Protein AF-A0A965P5Z3-F1 (afdb_monomer)

Structure (mmCIF, N/CA/C/O backbone):
data_AF-A0A965P5Z3-F1
#
_entry.id   AF-A0A965P5Z3-F1
#
loop_
_atom_site.group_PDB
_atom_site.id
_atom_site.type_symbol
_atom_site.label_atom_id
_atom_site.label_alt_id
_atom_site.label_comp_id
_atom_site.label_asym_id
_atom_site.label_entity_id
_atom_site.label_seq_id
_atom_site.pdbx_PDB_ins_code
_atom_site.Cartn_x
_atom_site.Cartn_y
_atom_site.Cartn_z
_atom_site.occupancy
_atom_site.B_iso_or_equiv
_atom_site.auth_seq_id
_atom_site.auth_comp_id
_atom_site.auth_asym_id
_atom_site.auth_atom_id
_atom_site.pdbx_PDB_model_num
ATOM 1 N N . MET A 1 1 ? -20.102 13.157 14.529 1.00 44.53 1 MET A N 1
ATOM 2 C CA . MET A 1 1 ? -20.031 12.741 15.946 1.00 44.53 1 MET A CA 1
ATOM 3 C C . MET A 1 1 ? -18.621 12.240 16.258 1.00 44.53 1 MET A C 1
ATOM 5 O O . MET A 1 1 ? -18.315 11.101 15.920 1.00 44.53 1 MET A O 1
ATOM 9 N N . PRO A 1 2 ? -17.715 13.071 16.802 1.00 49.34 2 PRO A N 1
ATOM 10 C CA . PRO A 1 2 ? -16.400 12.605 17.229 1.00 49.34 2 PRO A CA 1
ATOM 11 C C . PRO A 1 2 ? -16.495 12.016 18.645 1.00 49.34 2 PRO A C 1
ATOM 13 O O . PRO A 1 2 ? -16.771 12.746 19.588 1.00 49.34 2 PRO A O 1
ATOM 16 N N . GLY A 1 3 ? -16.277 10.703 18.792 1.00 65.00 3 GLY A N 1
ATOM 17 C CA . GLY A 1 3 ? -16.092 10.071 20.109 1.00 65.00 3 GLY A CA 1
ATOM 18 C C . GLY A 1 3 ? -16.722 8.691 20.305 1.00 65.00 3 GLY A C 1
ATOM 19 O O . GLY A 1 3 ? -16.276 7.954 21.179 1.00 65.00 3 GLY A O 1
ATOM 20 N N . GLU A 1 4 ? -17.704 8.293 19.495 1.00 75.50 4 GLU A N 1
ATOM 21 C CA . GLU A 1 4 ? -18.317 6.970 19.654 1.00 75.50 4 GLU A CA 1
ATOM 22 C C . GLU A 1 4 ? -17.410 5.854 19.132 1.00 75.50 4 GLU A C 1
ATOM 24 O O . GLU A 1 4 ? -16.911 5.886 18.000 1.00 75.50 4 GLU A O 1
ATOM 29 N N . VAL A 1 5 ? -17.207 4.838 19.975 1.00 83.00 5 VAL A N 1
ATOM 30 C CA . VAL A 1 5 ? -16.530 3.605 19.578 1.00 83.00 5 VAL A CA 1
ATOM 31 C C . VAL A 1 5 ? -17.412 2.912 18.537 1.00 83.00 5 VAL A C 1
ATOM 33 O O . VAL A 1 5 ? -18.545 2.557 18.853 1.00 83.00 5 VAL A O 1
ATOM 36 N N . PRO A 1 6 ? -16.916 2.675 17.309 1.00 88.38 6 PRO A N 1
ATOM 37 C CA . PRO A 1 6 ? -17.729 2.059 16.273 1.00 88.38 6 PRO A CA 1
ATOM 38 C C . PRO A 1 6 ? -18.169 0.657 16.689 1.00 88.38 6 PRO A C 1
ATOM 40 O O . PRO A 1 6 ? -17.356 -0.126 17.204 1.00 88.38 6 PRO A O 1
ATOM 43 N N . THR A 1 7 ? -19.424 0.318 16.406 1.00 94.06 7 THR A N 1
ATOM 44 C CA . THR A 1 7 ? -19.946 -1.036 16.621 1.00 94.06 7 THR A CA 1
ATOM 45 C C . THR A 1 7 ? -19.220 -2.045 15.728 1.00 94.06 7 THR A C 1
ATOM 47 O O . THR A 1 7 ? -18.541 -1.686 14.760 1.00 94.06 7 THR A O 1
ATOM 50 N N . ALA A 1 8 ? -19.346 -3.339 16.033 1.00 92.75 8 ALA A N 1
ATOM 51 C CA . ALA A 1 8 ? -18.759 -4.389 15.198 1.00 92.75 8 ALA A CA 1
ATOM 52 C C . ALA A 1 8 ? -19.265 -4.318 13.743 1.00 92.75 8 ALA A C 1
ATOM 54 O O . ALA A 1 8 ? -18.462 -4.403 12.815 1.00 92.75 8 ALA A O 1
ATOM 55 N N . ALA A 1 9 ? -20.563 -4.059 13.552 1.00 93.88 9 ALA A N 1
ATOM 56 C CA . ALA A 1 9 ? -21.172 -3.880 12.235 1.00 93.88 9 ALA A CA 1
ATOM 57 C C . ALA A 1 9 ? -20.582 -2.679 11.476 1.00 93.88 9 ALA A C 1
ATOM 59 O O . ALA A 1 9 ? -20.172 -2.818 10.329 1.00 93.88 9 ALA A O 1
ATOM 60 N N . GLN A 1 10 ? -20.427 -1.527 12.136 1.00 94.69 10 GLN A N 1
ATOM 61 C CA . GLN A 1 10 ? -19.810 -0.345 11.519 1.00 94.69 10 GLN A CA 1
ATOM 62 C C . GLN A 1 10 ? -18.335 -0.574 11.171 1.00 94.69 10 GLN A C 1
ATOM 64 O O . GLN A 1 10 ? -17.842 -0.080 10.160 1.00 94.69 10 GLN A O 1
ATOM 69 N N . LYS A 1 11 ? -17.592 -1.318 12.002 1.00 95.00 11 LYS A N 1
ATOM 70 C CA . LYS A 1 11 ? -16.209 -1.700 11.669 1.00 95.00 11 LYS A CA 1
ATOM 71 C C . LYS A 1 11 ? -16.174 -2.580 10.425 1.00 95.00 11 LYS A C 1
ATOM 73 O O . LYS A 1 11 ? -15.306 -2.365 9.584 1.00 95.00 11 LYS A O 1
ATOM 78 N N . ARG A 1 12 ? -17.102 -3.535 10.313 1.00 96.62 12 ARG A N 1
ATOM 79 C CA . ARG A 1 12 ? -17.212 -4.423 9.154 1.00 96.62 12 ARG A CA 1
ATOM 80 C C . ARG A 1 12 ? -17.508 -3.638 7.880 1.00 96.62 12 ARG A C 1
ATOM 82 O O . ARG A 1 12 ? -16.727 -3.728 6.944 1.00 96.62 12 ARG A O 1
ATOM 89 N N . GLU A 1 13 ? -18.519 -2.774 7.908 1.00 96.62 13 GLU A N 1
ATOM 90 C CA . GLU A 1 13 ? -18.877 -1.884 6.795 1.00 96.62 13 GLU A CA 1
ATOM 91 C C . GLU A 1 13 ? -17.672 -1.064 6.301 1.00 96.62 13 GLU A C 1
ATOM 93 O O . GLU A 1 13 ? -17.390 -0.993 5.104 1.00 96.62 13 GLU A O 1
ATOM 98 N N . ARG A 1 14 ? -16.900 -0.486 7.230 1.00 96.50 14 ARG A N 1
ATOM 99 C CA . ARG A 1 14 ? -15.697 0.288 6.893 1.00 9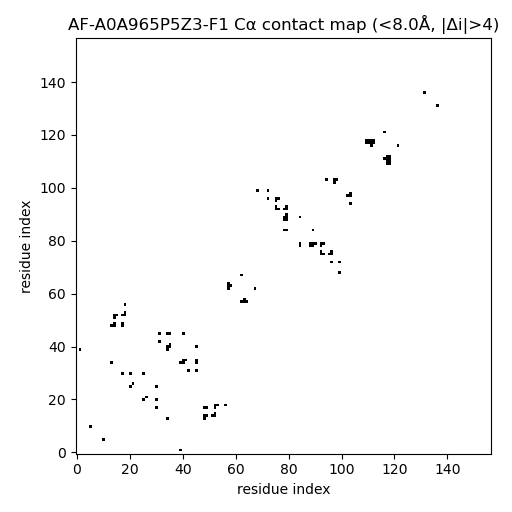6.50 14 ARG A CA 1
ATOM 100 C C . ARG A 1 14 ? -14.625 -0.573 6.227 1.00 96.50 14 ARG A C 1
ATOM 102 O O . ARG A 1 14 ? -13.997 -0.109 5.279 1.00 96.50 14 ARG A O 1
ATOM 109 N N . ILE A 1 15 ? -14.399 -1.797 6.711 1.00 96.94 15 ILE A N 1
ATOM 110 C CA . ILE A 1 15 ? -13.432 -2.739 6.122 1.00 96.94 15 ILE A CA 1
ATOM 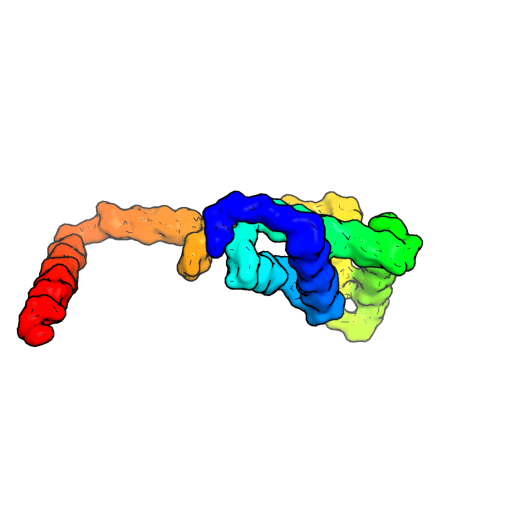111 C C . ILE A 1 15 ? -13.890 -3.159 4.722 1.00 96.94 15 ILE A C 1
ATOM 113 O O . ILE A 1 15 ? -13.098 -3.080 3.786 1.00 96.94 15 ILE A O 1
ATOM 117 N N . ASP A 1 16 ? -15.164 -3.505 4.551 1.00 97.00 16 ASP A N 1
ATOM 118 C CA . ASP A 1 16 ? -15.733 -3.887 3.254 1.00 97.00 16 ASP A CA 1
ATOM 119 C C . ASP A 1 16 ? -15.617 -2.733 2.242 1.00 97.00 16 ASP A C 1
ATOM 121 O O . ASP A 1 16 ? -15.212 -2.926 1.091 1.00 97.00 16 ASP A O 1
ATOM 125 N N . GLY A 1 17 ? -15.859 -1.498 2.692 1.00 96.44 17 GLY A N 1
ATOM 126 C CA . GLY A 1 17 ? -15.661 -0.294 1.890 1.00 96.44 17 GLY A CA 1
ATOM 127 C C . GLY A 1 17 ? -14.199 -0.042 1.494 1.00 96.44 17 GLY A C 1
ATOM 128 O O . GLY A 1 17 ? -13.951 0.493 0.408 1.00 96.44 17 GLY A O 1
ATOM 129 N N . VAL A 1 18 ? -13.230 -0.441 2.328 1.00 97.44 18 VAL A N 1
ATOM 130 C CA . VAL A 1 18 ? -11.798 -0.432 1.978 1.00 97.44 18 VAL A CA 1
ATOM 131 C C . VAL A 1 18 ? -11.490 -1.519 0.948 1.00 97.44 18 VAL A C 1
ATOM 133 O O . VAL A 1 18 ? -10.855 -1.216 -0.061 1.00 97.44 18 VAL A O 1
ATOM 136 N N . ILE A 1 19 ? -11.964 -2.752 1.153 1.00 96.12 19 ILE A N 1
ATOM 137 C CA . ILE A 1 19 ? -11.750 -3.879 0.229 1.00 96.12 19 ILE A CA 1
ATOM 138 C C . ILE A 1 19 ? -12.257 -3.528 -1.171 1.00 96.12 19 ILE A C 1
ATOM 140 O O . ILE A 1 19 ? -11.530 -3.700 -2.152 1.00 96.12 19 ILE A O 1
ATOM 144 N N . LEU A 1 20 ? -13.473 -2.983 -1.272 1.00 96.12 20 LEU A N 1
ATOM 145 C CA . LEU A 1 20 ? -14.057 -2.566 -2.546 1.00 96.12 20 LEU A CA 1
ATOM 146 C C . LEU A 1 20 ? -13.154 -1.572 -3.287 1.00 96.12 20 LEU A C 1
ATOM 148 O O . LEU A 1 20 ? -12.908 -1.720 -4.481 1.00 96.12 20 LEU A O 1
ATOM 152 N N . ARG A 1 21 ? -12.613 -0.584 -2.574 1.00 96.88 21 ARG A N 1
ATOM 153 C CA . ARG A 1 21 ? -11.747 0.447 -3.159 1.00 96.88 21 ARG A CA 1
ATOM 154 C C . ARG A 1 21 ? -10.387 -0.084 -3.578 1.00 96.88 21 ARG A C 1
ATOM 156 O O . ARG A 1 21 ? -9.866 0.330 -4.611 1.00 96.88 21 ARG A O 1
ATOM 163 N N . MET A 1 22 ? -9.833 -1.026 -2.818 1.00 94.81 22 MET A N 1
ATOM 164 C CA . MET A 1 22 ? -8.613 -1.729 -3.215 1.00 94.81 22 MET A CA 1
ATOM 165 C C . MET A 1 22 ? -8.834 -2.521 -4.507 1.00 94.81 22 MET A C 1
ATOM 167 O O . MET A 1 22 ? -8.003 -2.451 -5.408 1.00 94.81 22 MET A O 1
ATOM 171 N N . ARG A 1 23 ? -9.981 -3.200 -4.646 1.00 90.56 23 ARG A N 1
ATOM 172 C CA . ARG A 1 23 ? -10.356 -3.907 -5.884 1.00 90.56 23 ARG A CA 1
ATOM 173 C C . ARG A 1 23 ? -10.548 -2.962 -7.073 1.00 90.56 23 ARG A C 1
ATOM 175 O O . ARG A 1 23 ? -10.251 -3.339 -8.197 1.00 90.56 23 ARG A O 1
ATOM 182 N N . GLN A 1 24 ? -10.995 -1.732 -6.826 1.00 92.56 24 GLN A N 1
ATOM 183 C CA . GLN A 1 24 ? -11.099 -0.670 -7.836 1.00 92.56 24 GLN A CA 1
ATOM 184 C C . GLN A 1 24 ? -9.747 -0.021 -8.190 1.00 92.56 24 GLN A C 1
ATOM 186 O O . GLN A 1 24 ? -9.715 0.916 -8.984 1.00 92.56 24 GLN A O 1
ATOM 191 N N . GLY A 1 25 ? -8.635 -0.468 -7.597 1.00 90.50 25 GLY A N 1
ATOM 192 C CA . GLY A 1 25 ? -7.304 0.072 -7.876 1.00 90.50 25 GLY A CA 1
ATOM 193 C C . GLY A 1 25 ? -7.036 1.446 -7.256 1.00 90.50 25 GLY A C 1
ATOM 194 O O . GLY A 1 25 ? -6.100 2.129 -7.670 1.00 90.50 25 GLY A O 1
ATOM 195 N N . GLN A 1 26 ? -7.826 1.878 -6.266 1.00 92.75 26 GLN A N 1
ATOM 196 C CA . GLN A 1 26 ? -7.566 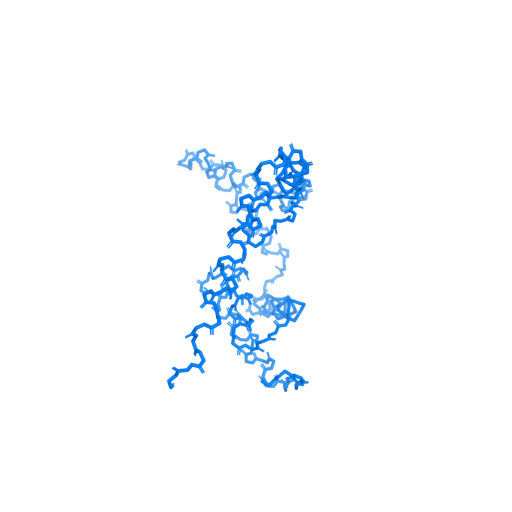3.148 -5.589 1.00 92.75 26 GLN A CA 1
ATOM 197 C C . GLN A 1 26 ? -6.253 3.104 -4.800 1.00 92.75 26 GLN A C 1
ATOM 199 O O . GLN A 1 26 ? -5.924 2.127 -4.123 1.00 92.75 26 GLN A O 1
ATOM 204 N N . THR A 1 27 ? -5.514 4.211 -4.837 1.00 93.06 27 THR A N 1
ATOM 205 C CA . THR A 1 27 ? -4.269 4.366 -4.078 1.00 93.06 27 THR A CA 1
ATOM 206 C C . THR A 1 27 ? -4.537 4.470 -2.574 1.00 93.06 27 THR A C 1
ATOM 208 O O . THR A 1 27 ? -5.593 4.926 -2.130 1.00 93.06 27 THR A O 1
ATOM 211 N N . ILE A 1 28 ? -3.536 4.131 -1.753 1.00 92.31 28 ILE A N 1
ATOM 212 C CA . ILE A 1 28 ? -3.628 4.238 -0.284 1.00 92.31 28 ILE A CA 1
ATOM 213 C C . ILE A 1 28 ? -3.987 5.668 0.154 1.00 92.31 28 ILE A C 1
ATOM 215 O O . ILE A 1 28 ? -4.759 5.847 1.095 1.00 92.31 28 ILE A O 1
ATOM 219 N N . GLY A 1 29 ? -3.449 6.686 -0.527 1.00 92.19 29 GLY A N 1
ATOM 220 C CA . GLY A 1 29 ? -3.757 8.090 -0.249 1.00 92.19 29 GLY A CA 1
ATOM 221 C C . GLY A 1 29 ? -5.236 8.415 -0.460 1.00 92.19 29 GLY A C 1
ATOM 222 O O . GLY A 1 29 ? -5.868 8.969 0.438 1.00 92.19 29 GLY A O 1
ATOM 223 N N . GLN A 1 30 ? -5.806 7.983 -1.588 1.00 93.25 30 GLN A N 1
ATOM 224 C CA . GLN A 1 30 ? -7.230 8.161 -1.895 1.00 93.25 30 GLN A CA 1
ATOM 225 C C . GLN A 1 30 ? -8.124 7.432 -0.884 1.00 93.25 30 GLN A C 1
ATOM 227 O O . GLN A 1 30 ? -9.091 8.008 -0.389 1.00 93.25 30 GLN A O 1
ATOM 232 N N . ILE A 1 31 ? -7.771 6.199 -0.506 1.00 96.12 31 ILE A N 1
ATOM 233 C CA . ILE A 1 31 ? -8.534 5.425 0.484 1.00 96.12 31 ILE A CA 1
ATOM 234 C C . ILE A 1 31 ? -8.487 6.098 1.862 1.00 96.12 31 ILE A C 1
ATOM 236 O O . ILE A 1 31 ? -9.510 6.191 2.539 1.00 96.12 31 ILE A O 1
ATOM 240 N N . ARG A 1 32 ? -7.323 6.612 2.282 1.00 95.31 32 ARG A N 1
ATOM 241 C CA . ARG A 1 32 ? -7.187 7.363 3.543 1.00 95.31 32 ARG A CA 1
ATOM 242 C C . ARG A 1 32 ? -8.010 8.648 3.526 1.00 95.31 32 ARG A C 1
ATOM 244 O O . ARG A 1 32 ? -8.673 8.945 4.518 1.00 95.31 32 ARG A O 1
ATOM 251 N N . GLN A 1 33 ? -7.981 9.388 2.420 1.00 95.06 33 GLN A N 1
ATOM 252 C CA . GLN A 1 33 ? -8.779 10.601 2.253 1.00 95.06 33 GLN A CA 1
ATOM 253 C C . GLN A 1 33 ? -10.276 10.287 2.316 1.00 95.06 33 GLN A C 1
ATOM 255 O O . GLN A 1 33 ? -11.013 10.973 3.018 1.00 95.06 33 GLN A O 1
ATOM 260 N N . TRP A 1 34 ? -10.708 9.210 1.660 1.00 96.06 34 TRP A N 1
ATOM 261 C CA . TRP A 1 34 ? -12.086 8.737 1.713 1.00 96.06 34 TRP A CA 1
ATOM 262 C C . TRP A 1 34 ? -12.513 8.335 3.132 1.00 96.06 34 TRP A C 1
ATOM 264 O O . TRP A 1 34 ? -13.533 8.820 3.615 1.00 96.06 34 TRP A O 1
ATOM 274 N N . LEU A 1 35 ? -11.723 7.509 3.826 1.00 96.06 35 LEU A N 1
ATOM 275 C CA . LEU A 1 35 ? -12.008 7.084 5.201 1.00 96.06 35 LEU A CA 1
ATOM 276 C C . LEU A 1 35 ? -12.126 8.284 6.147 1.00 96.06 35 LEU A C 1
ATOM 278 O O . LEU A 1 35 ? -13.045 8.349 6.965 1.00 96.06 35 LEU A O 1
ATOM 282 N N . LYS A 1 36 ? -11.211 9.249 6.015 1.00 94.56 36 LYS A N 1
ATOM 283 C CA . LYS A 1 36 ? -11.239 10.487 6.794 1.00 94.56 36 LYS A CA 1
ATOM 284 C C . LYS A 1 36 ? -12.474 11.328 6.463 1.00 94.56 36 LYS A C 1
ATOM 286 O O . LYS A 1 36 ? -13.113 11.823 7.383 1.00 94.56 36 LYS A O 1
ATOM 291 N N . GLY A 1 37 ? -12.817 11.463 5.183 1.00 93.69 37 GLY A N 1
ATOM 292 C CA . GLY A 1 37 ? -13.964 12.250 4.729 1.00 93.69 37 GLY A CA 1
ATOM 293 C C . GLY A 1 37 ? -15.312 11.658 5.139 1.00 93.69 37 GLY A C 1
ATOM 294 O O . GLY A 1 37 ? -16.182 12.392 5.586 1.00 93.69 37 GLY A O 1
ATOM 295 N N . GLN A 1 38 ? -15.478 10.339 5.032 1.00 93.81 38 GLN A N 1
ATOM 296 C CA . GLN A 1 38 ? -16.746 9.673 5.347 1.00 93.81 38 GLN A CA 1
ATOM 297 C C . GLN A 1 38 ? -16.933 9.394 6.837 1.00 93.81 38 GLN A C 1
ATOM 299 O O . GLN A 1 38 ? -18.028 9.553 7.364 1.00 93.81 38 GLN A O 1
ATOM 304 N N . TYR A 1 39 ? -15.875 8.964 7.528 1.00 92.44 39 TYR A N 1
ATOM 305 C CA . TYR A 1 39 ? -15.994 8.433 8.890 1.00 92.44 39 TYR A CA 1
ATOM 306 C C . TYR A 1 39 ? -15.208 9.228 9.936 1.00 92.44 39 TYR A C 1
ATOM 308 O O . TYR A 1 39 ? -15.222 8.855 11.108 1.00 92.44 39 TYR A O 1
ATOM 316 N N . GLY A 1 40 ? -14.486 10.283 9.543 1.00 91.88 40 GLY A N 1
ATOM 317 C CA . GLY A 1 40 ? -13.716 11.117 10.473 1.00 91.88 40 GLY A CA 1
ATOM 318 C C . GLY A 1 40 ? -12.597 10.368 11.204 1.00 91.88 40 GLY A C 1
ATOM 319 O O . GLY A 1 40 ? -12.220 10.747 12.311 1.00 91.88 40 GLY A O 1
ATOM 320 N N . VAL A 1 41 ? -12.087 9.271 10.636 1.00 92.06 41 VAL A N 1
ATOM 321 C CA . VAL A 1 41 ? -11.115 8.408 11.323 1.00 92.06 41 VAL A CA 1
ATOM 322 C C . VAL A 1 41 ? -9.689 8.960 11.278 1.00 92.06 41 VAL A C 1
ATOM 324 O O . VAL A 1 41 ? -9.268 9.617 10.325 1.00 92.06 41 VAL A O 1
ATOM 327 N N . THR A 1 42 ? -8.919 8.650 12.323 1.00 92.31 42 THR A N 1
ATOM 328 C CA . THR A 1 42 ? -7.493 8.986 12.409 1.00 92.31 42 THR A CA 1
ATOM 329 C C . THR A 1 42 ? -6.651 8.099 11.493 1.00 92.31 42 THR A C 1
ATOM 331 O O . THR A 1 42 ? -7.026 6.966 11.184 1.00 92.31 42 THR A O 1
ATOM 334 N N . THR A 1 43 ? -5.456 8.567 11.125 1.00 89.50 43 THR A N 1
ATOM 335 C CA . THR A 1 43 ? -4.514 7.822 10.271 1.00 89.50 43 THR A CA 1
ATOM 336 C C . THR A 1 43 ? -4.222 6.418 10.802 1.00 89.50 43 THR A C 1
ATOM 338 O O . THR A 1 43 ? -4.267 5.451 10.047 1.00 89.50 43 THR A O 1
ATOM 341 N N . ARG A 1 44 ? -4.019 6.274 12.119 1.00 92.75 44 ARG A N 1
ATOM 342 C CA . ARG A 1 44 ? -3.749 4.973 12.751 1.00 92.75 44 ARG A CA 1
ATOM 343 C C . ARG A 1 44 ? -4.924 4.000 12.617 1.00 92.75 44 ARG A C 1
ATOM 345 O O . ARG A 1 44 ? -4.719 2.794 12.484 1.00 92.75 44 ARG A O 1
ATOM 352 N N . THR A 1 45 ? -6.152 4.510 12.656 1.00 93.81 45 THR A N 1
ATOM 353 C CA . THR A 1 45 ? -7.357 3.705 12.432 1.00 93.81 45 THR A CA 1
ATOM 354 C C . THR A 1 45 ? -7.490 3.325 10.959 1.00 93.81 45 THR A C 1
ATOM 356 O O . THR A 1 45 ? -7.789 2.168 10.670 1.00 93.81 45 THR A O 1
ATOM 359 N N . CYS A 1 46 ? -7.180 4.241 10.033 1.00 94.25 46 CYS A N 1
ATOM 360 C CA . CYS A 1 46 ? -7.119 3.925 8.604 1.00 94.25 46 CYS A CA 1
ATOM 361 C C . CYS A 1 46 ? -6.138 2.786 8.317 1.00 94.25 46 CYS A C 1
ATOM 363 O O . CYS A 1 46 ? -6.490 1.837 7.623 1.00 94.25 46 CYS A O 1
ATOM 365 N N . ASP A 1 47 ? -4.932 2.848 8.883 1.00 95.00 47 ASP A N 1
ATOM 366 C CA . ASP A 1 47 ? -3.906 1.821 8.679 1.00 95.00 47 ASP A CA 1
ATOM 367 C C . ASP A 1 47 ? -4.342 0.460 9.229 1.00 95.00 47 ASP A C 1
ATOM 369 O O . ASP A 1 47 ? -4.077 -0.574 8.615 1.00 95.00 47 ASP A O 1
ATOM 373 N N . ARG A 1 48 ? -5.084 0.448 10.344 1.00 96.00 48 ARG A N 1
ATOM 374 C CA . ARG A 1 48 ? -5.666 -0.780 10.897 1.00 96.00 48 ARG A CA 1
ATOM 375 C C . ARG A 1 48 ? -6.707 -1.390 9.957 1.00 96.00 48 ARG A C 1
ATOM 377 O O . ARG A 1 48 ? -6.674 -2.598 9.741 1.00 96.00 48 ARG A O 1
ATOM 384 N N . TYR A 1 49 ? -7.603 -0.579 9.390 1.00 96.56 49 TYR A N 1
ATOM 385 C CA . TYR A 1 49 ? -8.590 -1.064 8.419 1.00 96.56 49 TYR A CA 1
ATOM 386 C C . TYR A 1 49 ? -7.936 -1.545 7.125 1.00 96.56 49 TYR A C 1
ATOM 388 O O . TYR A 1 49 ? -8.306 -2.600 6.627 1.00 96.56 49 TYR A O 1
ATOM 396 N N . LEU A 1 50 ? -6.924 -0.833 6.623 1.00 96.00 50 LEU A N 1
ATOM 397 C CA . LEU A 1 50 ? -6.138 -1.255 5.461 1.00 96.00 50 LEU A CA 1
ATOM 398 C C . LEU A 1 50 ? -5.427 -2.588 5.700 1.00 96.00 50 LEU A C 1
ATOM 400 O O . LEU A 1 50 ? -5.457 -3.460 4.838 1.00 96.00 50 LEU A O 1
ATOM 404 N N . SER A 1 51 ? -4.796 -2.753 6.865 1.00 94.44 51 SER A N 1
ATOM 405 C CA . SER A 1 51 ? -4.138 -4.007 7.233 1.00 94.44 51 SER A CA 1
ATOM 406 C C . SER A 1 51 ? -5.143 -5.157 7.278 1.00 94.44 51 SER A C 1
ATOM 408 O O . SER A 1 51 ? -4.942 -6.179 6.628 1.00 94.44 51 SER A O 1
ATOM 410 N N . ARG A 1 52 ? -6.285 -4.950 7.949 1.00 95.56 52 ARG A N 1
ATOM 411 C CA . ARG A 1 52 ? -7.332 -5.970 8.044 1.00 95.56 52 ARG A CA 1
ATOM 412 C C . ARG A 1 52 ? -7.921 -6.330 6.679 1.00 95.56 52 ARG A C 1
ATOM 414 O O . ARG A 1 52 ? -8.063 -7.509 6.388 1.00 95.56 52 ARG A O 1
ATOM 421 N N . ALA A 1 53 ? -8.198 -5.337 5.837 1.00 95.06 53 ALA A N 1
ATOM 422 C CA . ALA A 1 53 ? -8.680 -5.549 4.476 1.00 95.06 53 ALA A CA 1
ATOM 423 C C . ALA A 1 53 ? -7.694 -6.375 3.638 1.00 95.06 53 ALA A C 1
ATOM 425 O O . ALA A 1 53 ? -8.117 -7.274 2.921 1.00 95.06 53 ALA A O 1
ATOM 426 N N . ARG A 1 54 ? -6.381 -6.120 3.750 1.00 91.31 54 ARG A N 1
ATOM 427 C CA . ARG A 1 54 ? -5.356 -6.933 3.072 1.00 91.31 54 ARG A CA 1
ATOM 428 C C . ARG A 1 54 ? -5.378 -8.377 3.539 1.00 91.31 54 ARG A C 1
ATOM 430 O O . ARG A 1 54 ? -5.383 -9.262 2.696 1.00 91.31 54 ARG A O 1
ATOM 437 N N . THR A 1 55 ? -5.420 -8.601 4.852 1.00 90.19 55 THR A N 1
ATOM 438 C CA . THR A 1 55 ? -5.518 -9.951 5.415 1.00 90.19 55 THR A CA 1
ATOM 439 C C . THR A 1 55 ? -6.739 -10.682 4.865 1.00 90.19 55 THR A C 1
ATOM 441 O O . THR A 1 55 ? -6.596 -11.788 4.363 1.00 90.19 55 THR A O 1
ATOM 444 N N . GLU A 1 56 ? -7.910 -10.043 4.865 1.00 92.38 56 GLU A N 1
ATOM 445 C CA . GLU A 1 56 ? -9.146 -10.662 4.368 1.00 92.38 56 GLU A CA 1
ATOM 446 C C . GLU A 1 56 ? -9.117 -10.923 2.856 1.00 92.38 56 GLU A C 1
ATOM 448 O O . GLU A 1 56 ? -9.639 -11.933 2.393 1.00 92.38 56 GLU A O 1
ATOM 453 N N . ILE A 1 57 ? -8.481 -10.048 2.071 1.00 89.69 57 ILE A N 1
ATOM 454 C CA . ILE A 1 57 ? -8.267 -10.285 0.639 1.00 89.69 57 ILE A CA 1
ATOM 455 C C . ILE A 1 57 ? -7.361 -11.505 0.431 1.00 89.69 57 ILE A C 1
ATOM 457 O O . ILE A 1 57 ? -7.702 -12.369 -0.373 1.00 89.69 57 ILE A O 1
ATOM 461 N N . SER A 1 58 ? -6.242 -11.601 1.153 1.00 84.75 58 SER A N 1
ATOM 462 C CA . SER A 1 58 ? -5.332 -12.748 1.052 1.00 84.75 58 SER A CA 1
ATOM 463 C C . SER A 1 58 ? -6.006 -14.055 1.483 1.00 84.75 58 SER A C 1
ATOM 465 O O . SER A 1 58 ? -5.913 -15.051 0.768 1.00 84.75 58 SER A O 1
ATOM 467 N N . GLU A 1 59 ? -6.743 -14.037 2.599 1.00 87.56 59 GLU A N 1
ATOM 468 C CA . GLU A 1 59 ? -7.536 -15.174 3.088 1.00 87.56 59 GLU A CA 1
ATOM 469 C C . GLU A 1 59 ? -8.576 -15.619 2.051 1.00 87.56 59 GLU A C 1
ATOM 471 O O . GLU A 1 59 ? -8.690 -16.809 1.768 1.00 87.56 59 GLU A O 1
ATOM 476 N N . ALA A 1 60 ? -9.290 -14.675 1.427 1.00 84.88 60 ALA A N 1
ATOM 477 C CA . ALA A 1 60 ? -10.298 -14.980 0.413 1.00 84.88 60 ALA A CA 1
ATOM 478 C C . ALA A 1 60 ? -9.707 -15.587 -0.869 1.00 84.88 60 ALA A C 1
ATOM 480 O O . ALA A 1 60 ? -10.367 -16.382 -1.534 1.00 84.88 60 ALA A O 1
ATOM 481 N N . ILE A 1 61 ? -8.475 -15.215 -1.227 1.00 84.25 61 ILE A N 1
ATOM 482 C CA . ILE A 1 61 ? -7.759 -15.783 -2.379 1.00 84.25 61 ILE A CA 1
ATOM 483 C C . ILE A 1 61 ? -7.167 -17.163 -2.025 1.00 84.25 61 ILE A C 1
ATOM 485 O O . ILE A 1 61 ? -6.793 -17.923 -2.917 1.00 84.25 61 ILE A O 1
ATOM 489 N N . GLY A 1 62 ? -7.089 -17.508 -0.734 1.00 81.94 62 GLY A N 1
ATOM 490 C CA . GLY A 1 62 ? -6.479 -18.750 -0.258 1.00 81.94 62 GLY A CA 1
ATOM 491 C C . GLY A 1 62 ? -4.973 -18.815 -0.516 1.00 81.94 62 GLY A C 1
ATOM 492 O O . GLY A 1 62 ? -4.399 -19.900 -0.521 1.00 81.94 62 GLY A O 1
ATOM 493 N N . ARG A 1 63 ? -4.334 -17.666 -0.765 1.00 78.75 63 ARG A N 1
ATOM 494 C CA . ARG A 1 63 ? -2.902 -17.559 -1.061 1.00 78.75 63 ARG A CA 1
ATOM 495 C C . ARG A 1 63 ? -2.177 -16.916 0.105 1.00 78.75 63 ARG A C 1
ATOM 497 O O . ARG A 1 63 ? -2.646 -15.940 0.695 1.00 78.75 63 ARG A O 1
ATOM 504 N N . THR A 1 64 ? -1.005 -17.448 0.418 1.00 80.38 64 THR A N 1
ATOM 505 C CA . THR A 1 64 ? -0.131 -16.853 1.423 1.00 80.38 64 THR A CA 1
ATOM 506 C C . THR A 1 64 ? 0.542 -15.597 0.868 1.00 80.38 64 THR A C 1
ATOM 508 O O . THR A 1 64 ? 0.636 -15.388 -0.343 1.00 80.38 64 THR A O 1
ATOM 511 N N . GLU A 1 65 ? 1.059 -14.742 1.753 1.00 78.56 65 GLU A N 1
ATOM 512 C CA . GLU A 1 65 ? 1.882 -13.604 1.325 1.00 78.56 65 GLU A CA 1
ATOM 513 C C . GLU A 1 65 ? 3.127 -14.064 0.544 1.00 78.56 65 GLU A C 1
ATOM 515 O O . GLU A 1 65 ? 3.561 -13.376 -0.379 1.00 78.56 65 GLU A O 1
ATOM 520 N N . GLY A 1 66 ? 3.671 -15.242 0.873 1.00 82.25 66 GLY A N 1
ATOM 521 C CA . GLY A 1 66 ? 4.774 -15.857 0.136 1.00 82.25 66 GLY A CA 1
ATOM 522 C C . GLY A 1 66 ? 4.413 -16.136 -1.322 1.00 82.25 66 GLY A C 1
ATOM 523 O O . GLY A 1 66 ? 5.169 -15.751 -2.212 1.00 82.25 66 GLY A O 1
ATOM 524 N N . ASP A 1 67 ? 3.230 -16.702 -1.569 1.00 84.19 67 ASP A N 1
ATOM 525 C CA . ASP A 1 67 ? 2.753 -17.013 -2.924 1.00 84.19 67 ASP A CA 1
ATOM 526 C C . ASP A 1 67 ? 2.582 -15.742 -3.762 1.00 84.19 67 ASP A C 1
ATOM 528 O O . ASP A 1 67 ? 3.034 -15.668 -4.904 1.00 84.19 67 ASP A O 1
ATOM 532 N N . LEU A 1 68 ? 1.992 -14.699 -3.169 1.00 83.44 68 LEU A N 1
ATOM 533 C CA . LEU A 1 68 ? 1.796 -13.411 -3.839 1.00 83.44 68 LEU A CA 1
ATOM 534 C C . LEU A 1 68 ? 3.130 -12.717 -4.157 1.00 83.44 68 LEU A C 1
ATOM 536 O O . LEU A 1 68 ? 3.270 -12.068 -5.199 1.00 83.44 68 LEU A O 1
ATOM 540 N N . ARG A 1 69 ? 4.127 -12.852 -3.273 1.00 85.81 69 ARG A N 1
ATOM 541 C CA . ARG A 1 69 ? 5.484 -12.337 -3.514 1.00 85.81 69 ARG A CA 1
ATOM 542 C C . ARG A 1 69 ? 6.190 -13.108 -4.626 1.00 85.81 69 ARG A C 1
ATOM 544 O O . ARG A 1 69 ? 6.826 -12.470 -5.460 1.00 85.81 69 ARG A O 1
ATOM 551 N N . ALA A 1 70 ? 6.057 -14.434 -4.662 1.00 87.38 70 ALA A N 1
ATOM 552 C CA . ALA A 1 70 ? 6.625 -15.272 -5.717 1.00 87.38 70 ALA A CA 1
ATOM 553 C C . ALA A 1 70 ? 6.022 -14.932 -7.091 1.00 87.38 70 ALA A C 1
ATOM 555 O O . ALA A 1 70 ? 6.753 -14.748 -8.060 1.00 87.38 70 ALA A O 1
ATOM 556 N N . GLU A 1 71 ? 4.703 -14.749 -7.165 1.00 87.81 71 GLU A N 1
ATOM 557 C CA . GLU A 1 71 ? 4.009 -14.333 -8.390 1.00 87.81 71 GLU A CA 1
ATOM 558 C C . GLU A 1 71 ? 4.444 -12.933 -8.849 1.00 87.81 71 GLU A C 1
ATOM 560 O O . GLU A 1 71 ? 4.741 -12.720 -10.025 1.00 87.81 71 GLU A O 1
ATOM 565 N N . SER A 1 72 ? 4.566 -11.988 -7.912 1.00 88.88 72 SER A N 1
ATOM 566 C CA . SER A 1 72 ? 5.078 -10.644 -8.208 1.00 88.88 72 SER A CA 1
ATOM 567 C C . SER A 1 72 ? 6.516 -10.685 -8.732 1.00 88.88 72 SER A C 1
ATOM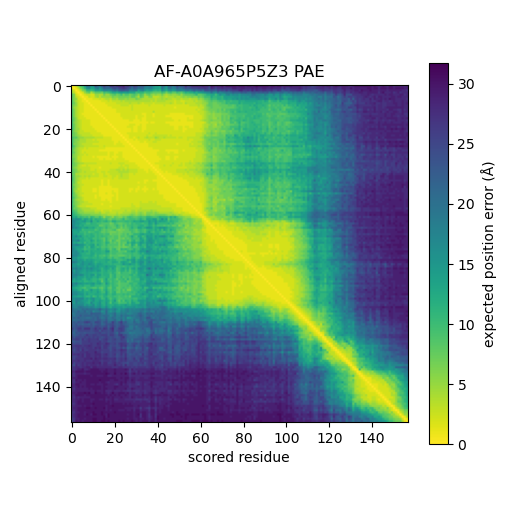 569 O O . SER A 1 72 ? 6.850 -9.968 -9.673 1.00 88.88 72 SER A O 1
ATOM 571 N N . MET A 1 73 ? 7.368 -11.529 -8.143 1.00 90.69 73 MET A N 1
ATOM 57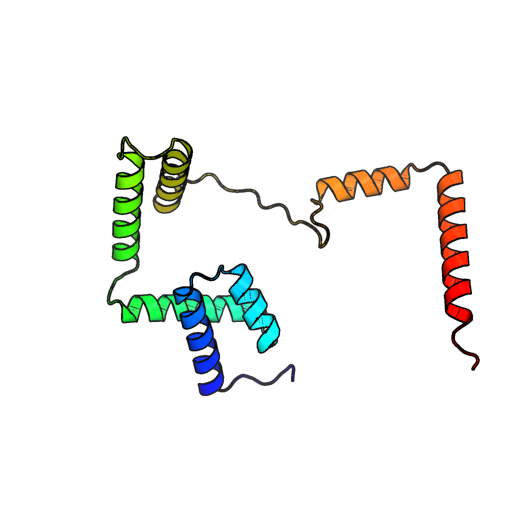2 C CA . MET A 1 73 ? 8.748 -11.724 -8.587 1.00 90.69 73 MET A CA 1
ATOM 573 C C . MET A 1 73 ? 8.789 -12.260 -10.019 1.00 90.69 73 MET A C 1
ATOM 575 O O . MET A 1 73 ? 9.404 -11.627 -10.875 1.00 90.69 73 MET A O 1
ATOM 579 N N . ALA A 1 74 ? 8.059 -13.343 -10.300 1.00 92.12 74 ALA A N 1
ATOM 580 C CA . ALA A 1 74 ? 7.977 -13.927 -11.637 1.00 92.12 74 ALA A CA 1
ATOM 581 C C . ALA A 1 74 ? 7.463 -12.917 -12.681 1.00 92.12 74 ALA A C 1
ATOM 583 O O . ALA A 1 74 ? 8.004 -12.827 -13.784 1.00 92.12 74 ALA A O 1
ATOM 584 N N . PHE A 1 75 ? 6.462 -12.104 -12.325 1.00 94.25 75 PHE A N 1
ATOM 585 C CA . PHE A 1 75 ? 5.953 -11.043 -13.194 1.00 94.25 75 PHE A CA 1
ATOM 586 C C . PHE A 1 75 ? 7.038 -10.015 -13.548 1.00 94.25 75 PHE A C 1
ATOM 588 O O . PHE A 1 75 ? 7.267 -9.737 -14.727 1.00 94.25 75 PHE A O 1
ATOM 595 N N . TYR A 1 76 ? 7.732 -9.455 -12.551 1.00 94.12 76 TYR A N 1
ATOM 596 C CA . TYR A 1 76 ? 8.755 -8.436 -12.805 1.00 94.12 76 TYR A CA 1
ATOM 597 C C . TYR A 1 76 ? 9.997 -8.999 -13.505 1.00 94.12 76 TYR A C 1
ATOM 599 O O . TYR A 1 76 ? 10.601 -8.297 -14.319 1.00 94.12 76 TYR A O 1
ATOM 607 N N . GLU A 1 77 ? 10.362 -10.256 -13.251 1.00 93.31 77 GLU A N 1
ATOM 608 C CA . GLU A 1 77 ? 11.397 -10.952 -14.023 1.00 93.31 77 GLU A CA 1
ATOM 609 C C . GLU A 1 77 ? 11.006 -11.075 -15.498 1.00 93.31 77 GLU A C 1
ATOM 611 O O . GLU A 1 77 ? 11.824 -10.766 -16.368 1.00 93.31 77 GLU A O 1
ATOM 616 N N . GLY A 1 78 ? 9.746 -11.425 -15.778 1.00 93.62 78 GLY A N 1
ATOM 617 C CA . GLY A 1 78 ? 9.190 -11.452 -17.130 1.00 93.62 78 GLY A CA 1
ATOM 618 C C . GLY A 1 78 ? 9.274 -10.092 -17.826 1.00 93.62 78 GLY A C 1
ATOM 619 O O . GLY A 1 78 ? 9.807 -10.002 -18.929 1.00 93.62 78 GLY A O 1
ATOM 620 N N . VAL A 1 79 ? 8.846 -9.011 -17.159 1.00 94.00 79 VAL A N 1
ATOM 621 C CA . VAL A 1 79 ? 8.938 -7.637 -17.701 1.00 94.00 79 VAL A CA 1
ATOM 622 C C . VAL A 1 79 ? 10.389 -7.229 -17.982 1.00 94.00 79 VAL A C 1
ATOM 624 O O . VAL A 1 79 ? 10.667 -6.539 -18.963 1.00 94.00 79 VAL A O 1
ATOM 627 N N . ARG A 1 80 ? 11.337 -7.644 -17.134 1.00 92.75 80 ARG A N 1
ATOM 628 C CA . ARG A 1 80 ? 12.763 -7.344 -17.327 1.00 92.75 80 ARG A CA 1
ATOM 629 C C . ARG A 1 80 ? 13.350 -8.100 -18.522 1.00 92.75 80 ARG A C 1
ATOM 631 O O . ARG A 1 80 ? 14.159 -7.529 -19.255 1.00 92.75 80 ARG A O 1
ATOM 638 N N . ALA A 1 81 ? 12.964 -9.364 -18.693 1.00 93.69 81 ALA A N 1
ATOM 639 C CA . ALA A 1 81 ? 13.440 -10.235 -19.764 1.00 93.69 81 ALA A CA 1
ATOM 640 C C . ALA A 1 81 ? 12.798 -9.929 -21.128 1.00 93.69 81 ALA A C 1
ATOM 642 O O . ALA A 1 81 ? 13.408 -10.208 -22.159 1.00 93.69 81 ALA A O 1
ATOM 643 N N . ASP A 1 82 ? 11.603 -9.334 -21.147 1.00 94.44 82 ASP A N 1
ATOM 644 C CA . ASP A 1 82 ? 10.867 -9.018 -22.370 1.00 94.44 82 ASP A CA 1
ATOM 645 C C . ASP A 1 82 ? 11.653 -8.045 -23.278 1.00 94.44 82 ASP A C 1
ATOM 647 O O . ASP A 1 82 ? 11.924 -6.902 -22.888 1.00 94.44 82 ASP A O 1
ATOM 651 N N . PRO A 1 83 ? 12.037 -8.440 -24.507 1.00 93.94 83 PRO A N 1
ATOM 652 C CA . PRO A 1 83 ? 12.753 -7.560 -25.427 1.00 93.94 83 PRO A CA 1
ATOM 653 C C . PRO A 1 83 ? 11.904 -6.375 -25.908 1.00 93.94 83 PRO A C 1
ATOM 655 O O . PRO A 1 83 ? 12.474 -5.351 -26.279 1.00 93.94 83 PRO A O 1
ATOM 658 N N . THR A 1 84 ? 10.574 -6.483 -25.867 1.00 96.81 84 THR A N 1
ATOM 659 C CA . THR A 1 84 ? 9.639 -5.452 -26.342 1.00 96.81 84 THR A CA 1
ATOM 660 C C . THR A 1 84 ? 9.319 -4.389 -25.290 1.00 96.81 84 THR A C 1
ATOM 662 O O . THR A 1 84 ? 8.875 -3.292 -25.635 1.00 96.81 84 THR A O 1
ATOM 665 N N . ALA A 1 85 ? 9.594 -4.667 -24.012 1.00 93.94 85 ALA A N 1
ATOM 666 C CA . ALA A 1 85 ? 9.380 -3.715 -22.934 1.00 93.94 85 ALA A CA 1
ATOM 667 C C . ALA A 1 85 ? 10.312 -2.499 -23.054 1.00 93.94 85 ALA A C 1
ATOM 669 O O . ALA A 1 85 ? 11.514 -2.608 -23.329 1.00 93.94 85 ALA A O 1
ATOM 670 N N . THR A 1 86 ? 9.762 -1.317 -22.782 1.00 96.81 86 THR A N 1
ATOM 671 C CA . THR A 1 86 ? 10.531 -0.068 -22.776 1.00 96.81 8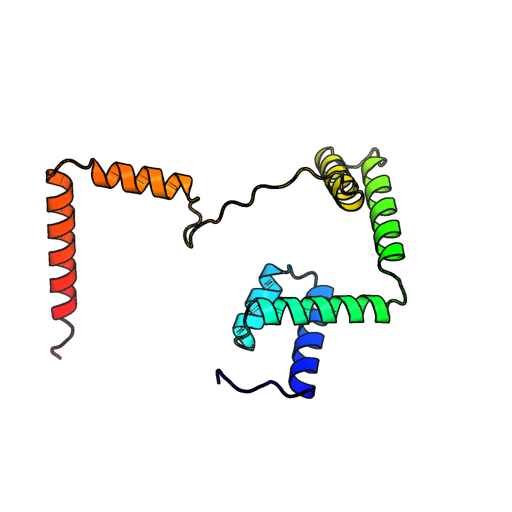6 THR A CA 1
ATOM 672 C C . THR A 1 86 ? 11.606 -0.080 -21.689 1.00 96.81 86 THR A C 1
ATOM 674 O O . THR A 1 86 ? 11.458 -0.706 -20.637 1.00 96.81 86 THR A O 1
ATOM 677 N N . VAL A 1 87 ? 12.679 0.691 -21.896 1.00 94.75 87 VAL A N 1
ATOM 678 C CA . VAL A 1 87 ? 13.761 0.845 -20.904 1.00 94.75 87 VAL A CA 1
ATOM 679 C C . VAL A 1 87 ? 13.214 1.296 -19.547 1.00 94.75 87 VAL A C 1
ATOM 681 O O . VAL A 1 87 ? 13.639 0.796 -18.508 1.00 94.75 87 VAL A O 1
ATOM 684 N N . TRP A 1 88 ? 12.228 2.196 -19.545 1.00 94.69 88 TRP A N 1
ATOM 685 C CA . TRP A 1 88 ? 11.608 2.682 -18.315 1.00 94.69 88 TRP A CA 1
ATOM 686 C C . TRP A 1 88 ? 10.833 1.584 -17.573 1.00 94.69 88 TRP A C 1
ATOM 688 O O . TRP A 1 88 ? 10.964 1.462 -16.356 1.00 94.69 88 TRP A O 1
ATOM 698 N N . GLN A 1 89 ? 10.078 0.741 -18.287 1.00 92.88 89 GLN A N 1
ATOM 699 C CA . GLN A 1 89 ? 9.382 -0.406 -17.688 1.00 92.88 89 GLN A CA 1
ATOM 700 C C . GLN A 1 89 ? 10.368 -1.416 -17.094 1.00 92.88 89 GLN A C 1
ATOM 702 O O . GLN A 1 89 ? 10.154 -1.881 -15.976 1.00 92.88 89 GLN A O 1
ATOM 707 N N . LYS A 1 90 ? 11.477 -1.699 -17.789 1.00 94.75 90 LYS A N 1
ATOM 708 C CA . LYS A 1 90 ? 12.540 -2.585 -17.286 1.00 94.75 90 LYS A CA 1
ATOM 709 C C . LYS A 1 90 ? 13.197 -2.032 -16.027 1.00 94.75 90 LYS A C 1
ATOM 711 O O . LYS A 1 90 ? 13.372 -2.765 -15.056 1.00 94.75 90 LYS A O 1
ATOM 716 N N . LEU A 1 91 ? 13.505 -0.734 -16.016 1.00 94.50 91 LEU A N 1
ATOM 717 C CA . LEU A 1 91 ? 14.048 -0.057 -14.840 1.00 94.50 91 LEU A CA 1
ATOM 718 C C . LEU A 1 91 ? 13.067 -0.141 -13.665 1.00 94.50 91 LEU A C 1
ATOM 720 O O . LEU A 1 91 ? 13.460 -0.479 -12.551 1.00 94.50 91 LEU A O 1
ATOM 724 N N . LYS A 1 92 ? 11.776 0.099 -13.920 1.00 93.75 92 LYS A N 1
ATOM 725 C CA . LYS A 1 92 ? 10.741 0.019 -12.890 1.00 93.75 92 LYS A CA 1
ATOM 726 C C . LYS A 1 92 ? 10.572 -1.396 -12.343 1.00 93.75 92 LYS A C 1
ATOM 728 O O . LYS A 1 92 ? 10.436 -1.552 -11.133 1.00 93.75 92 LYS A O 1
ATOM 733 N N . ALA A 1 93 ? 10.613 -2.408 -13.205 1.00 92.50 93 ALA A N 1
ATOM 734 C CA . ALA A 1 93 ? 10.575 -3.807 -12.798 1.00 92.50 93 ALA A CA 1
ATOM 735 C C . ALA A 1 93 ? 11.781 -4.167 -11.918 1.00 92.50 93 ALA A C 1
ATOM 737 O O . ALA A 1 93 ? 11.602 -4.777 -10.866 1.00 92.50 93 ALA A O 1
ATOM 738 N N . GLN A 1 94 ? 12.987 -3.710 -12.279 1.00 92.75 94 GLN A N 1
ATOM 739 C CA . GLN A 1 94 ? 14.182 -3.904 -11.455 1.00 92.75 94 GLN A CA 1
ATOM 740 C C . GLN A 1 94 ? 14.047 -3.228 -10.081 1.00 92.75 94 GLN A C 1
ATOM 742 O O . GLN A 1 94 ? 14.320 -3.864 -9.070 1.00 92.75 94 GLN A O 1
ATOM 747 N N . GLU A 1 95 ? 13.543 -1.989 -10.015 1.00 92.56 95 GLU A N 1
ATOM 748 C CA . GLU A 1 95 ? 13.283 -1.316 -8.732 1.00 92.56 95 GLU A CA 1
ATOM 749 C C . GLU A 1 95 ? 12.313 -2.106 -7.836 1.00 92.56 95 GLU A C 1
ATOM 751 O O . GLU A 1 95 ? 12.470 -2.123 -6.613 1.00 92.56 95 GLU A O 1
ATOM 756 N N . GLN A 1 96 ? 11.283 -2.731 -8.422 1.00 92.56 96 GLN A N 1
ATOM 757 C CA . GLN A 1 96 ? 10.332 -3.550 -7.664 1.00 92.56 96 GLN A CA 1
ATOM 758 C C . GLN A 1 96 ? 10.954 -4.868 -7.200 1.00 92.56 96 GLN A C 1
ATOM 760 O O . GLN A 1 96 ? 10.741 -5.253 -6.052 1.00 92.56 96 GLN A O 1
ATOM 765 N N . LEU A 1 97 ? 11.767 -5.521 -8.035 1.00 91.88 97 LEU A N 1
ATOM 766 C CA . LEU A 1 97 ? 12.525 -6.713 -7.645 1.00 91.88 97 LEU A CA 1
ATOM 767 C C . LEU A 1 97 ? 13.482 -6.417 -6.485 1.00 91.88 97 LEU A C 1
ATOM 769 O O . LEU A 1 97 ? 13.481 -7.141 -5.491 1.00 91.88 97 LEU A O 1
ATOM 773 N N . ASP A 1 98 ? 14.225 -5.312 -6.554 1.00 91.62 98 ASP A N 1
ATOM 774 C CA . ASP A 1 98 ? 15.110 -4.881 -5.468 1.00 91.62 98 ASP A CA 1
ATOM 775 C C . ASP A 1 98 ? 14.319 -4.618 -4.178 1.00 91.62 98 ASP A C 1
ATOM 777 O O . ASP A 1 98 ? 14.772 -4.950 -3.083 1.00 91.62 98 ASP A O 1
ATOM 781 N N . SER A 1 99 ? 13.111 -4.056 -4.287 1.00 89.94 99 SER A N 1
ATOM 782 C CA . SER A 1 99 ? 12.223 -3.860 -3.138 1.00 89.94 99 SER A CA 1
ATOM 783 C C . SER A 1 99 ? 11.727 -5.182 -2.547 1.00 89.94 99 SER A C 1
ATOM 785 O O . SER A 1 99 ? 11.659 -5.295 -1.325 1.00 89.94 99 SER A O 1
ATOM 787 N N . LEU A 1 100 ? 11.380 -6.168 -3.380 1.00 87.81 100 LEU A N 1
ATOM 788 C CA . LEU A 1 100 ? 10.924 -7.490 -2.933 1.00 87.81 100 LEU A CA 1
ATOM 789 C C . LEU A 1 100 ? 12.045 -8.278 -2.244 1.00 87.81 100 LEU A C 1
ATOM 791 O O . LEU A 1 100 ? 11.787 -8.971 -1.263 1.00 87.81 100 LEU A O 1
ATOM 795 N N . MET A 1 101 ? 13.284 -8.136 -2.721 1.00 87.50 101 MET A N 1
ATOM 796 C CA . MET A 1 101 ? 14.469 -8.790 -2.152 1.00 87.50 101 MET A CA 1
ATOM 797 C C . MET A 1 101 ? 15.091 -8.028 -0.971 1.00 87.50 101 MET A C 1
ATOM 799 O O . MET A 1 101 ? 16.067 -8.491 -0.388 1.00 87.50 101 MET A O 1
ATOM 803 N N . GLY A 1 102 ? 14.566 -6.850 -0.617 1.00 87.12 102 GLY A N 1
ATOM 804 C CA . GLY A 1 102 ? 15.127 -6.020 0.454 1.00 87.12 102 GLY A CA 1
ATOM 805 C C . GLY A 1 102 ? 16.464 -5.350 0.104 1.00 87.12 102 GLY A C 1
ATOM 806 O O . GLY A 1 102 ? 17.180 -4.909 0.998 1.00 87.12 102 GLY A O 1
ATOM 807 N N . LEU A 1 103 ? 16.798 -5.249 -1.185 1.00 87.88 103 LEU A N 1
ATOM 808 C CA . LEU A 1 103 ? 18.003 -4.589 -1.704 1.00 87.88 103 LEU A CA 1
ATOM 809 C C . LEU A 1 103 ? 17.791 -3.092 -1.982 1.00 87.88 103 LEU A C 1
ATOM 811 O O . LEU A 1 103 ? 18.742 -2.361 -2.266 1.00 87.88 103 LEU A O 1
ATOM 815 N N . ALA A 1 104 ? 16.544 -2.618 -1.913 1.00 85.44 104 ALA A N 1
ATOM 816 C CA . ALA A 1 104 ? 16.219 -1.219 -2.148 1.00 85.44 104 ALA A CA 1
ATOM 817 C C . ALA A 1 104 ? 16.942 -0.297 -1.150 1.00 85.44 104 ALA A C 1
ATOM 819 O O . ALA A 1 104 ? 16.839 -0.449 0.068 1.00 85.44 104 ALA A O 1
ATOM 820 N N . LYS A 1 105 ? 17.646 0.713 -1.678 1.00 80.00 105 LYS A N 1
ATOM 821 C CA . LYS A 1 105 ? 18.341 1.710 -0.854 1.00 80.00 105 LYS A CA 1
ATOM 822 C C . LYS A 1 105 ? 17.354 2.435 0.077 1.00 80.00 105 LYS A C 1
ATOM 824 O O . LYS A 1 105 ? 16.258 2.791 -0.372 1.00 80.00 105 LYS A O 1
ATOM 829 N N . PRO A 1 106 ? 17.745 2.741 1.331 1.00 78.44 106 PRO A N 1
ATOM 830 C CA . PRO A 1 106 ? 16.928 3.541 2.235 1.00 78.44 106 PRO A CA 1
ATOM 831 C C . PRO A 1 106 ? 16.528 4.870 1.586 1.00 78.44 106 PRO A C 1
ATOM 833 O O . PRO A 1 106 ? 17.380 5.653 1.160 1.00 78.44 106 PRO A O 1
ATOM 836 N N . ARG A 1 107 ? 15.222 5.139 1.509 1.00 75.81 107 ARG A N 1
ATOM 837 C CA . ARG A 1 107 ? 14.705 6.409 0.986 1.00 75.81 107 ARG A CA 1
ATOM 838 C C . ARG A 1 107 ? 14.608 7.420 2.119 1.00 75.81 107 ARG A C 1
ATOM 840 O O . ARG A 1 107 ? 13.908 7.189 3.102 1.00 75.81 107 ARG A O 1
ATOM 847 N N . LYS A 1 108 ? 15.274 8.567 1.969 1.00 75.94 108 LYS A N 1
ATOM 848 C CA . LYS A 1 108 ? 15.033 9.724 2.838 1.00 75.94 108 LYS A CA 1
ATOM 849 C C . LYS A 1 108 ? 13.707 10.362 2.434 1.00 75.94 108 LYS A C 1
ATOM 851 O O . LYS A 1 108 ? 13.582 10.861 1.320 1.00 75.94 108 LYS A O 1
ATOM 856 N N . VAL A 1 109 ? 12.732 10.341 3.335 1.00 73.50 109 VAL A N 1
ATOM 857 C CA . VAL A 1 109 ? 11.475 11.079 3.175 1.00 73.50 109 VAL A CA 1
ATOM 858 C C . VAL A 1 109 ? 11.631 12.406 3.908 1.00 73.50 109 VAL A C 1
ATOM 860 O O . VAL A 1 109 ? 11.799 12.423 5.125 1.00 73.50 109 VAL A O 1
ATOM 863 N N . ALA A 1 110 ? 11.628 13.514 3.169 1.00 74.56 110 ALA A N 1
ATOM 864 C CA . ALA A 1 110 ? 11.593 14.846 3.760 1.00 74.56 110 ALA A CA 1
ATOM 865 C C . ALA A 1 110 ? 10.135 15.244 4.009 1.00 74.56 110 ALA A C 1
ATOM 867 O O . ALA A 1 110 ? 9.281 15.053 3.146 1.00 74.56 110 ALA A O 1
ATOM 868 N N . MET A 1 111 ? 9.850 15.780 5.194 1.00 70.88 111 MET A N 1
ATOM 869 C CA . MET A 1 111 ? 8.512 16.241 5.552 1.00 70.88 111 MET A CA 1
ATOM 870 C C . MET A 1 111 ? 8.240 17.571 4.842 1.00 70.88 111 MET A C 1
ATOM 872 O O . MET A 1 111 ? 8.911 18.556 5.135 1.00 70.88 111 MET A O 1
ATOM 876 N N . THR A 1 112 ? 7.313 17.588 3.889 1.00 79.25 112 THR A N 1
ATOM 877 C CA . THR A 1 112 ? 6.877 18.814 3.207 1.00 79.25 112 THR A CA 1
ATOM 878 C C . THR A 1 112 ? 5.741 19.480 3.976 1.00 79.25 112 THR A C 1
ATOM 880 O O . THR A 1 112 ? 4.952 18.797 4.634 1.00 79.25 112 THR A O 1
ATOM 883 N N . ASP A 1 113 ? 5.652 20.805 3.895 1.00 72.12 113 ASP A N 1
ATOM 884 C CA . ASP A 1 113 ? 4.508 21.557 4.412 1.00 72.12 113 ASP A CA 1
ATOM 885 C C . ASP A 1 113 ? 3.251 21.380 3.531 1.00 72.12 113 ASP A C 1
ATOM 887 O O . ASP A 1 113 ? 3.254 20.663 2.525 1.00 72.12 113 ASP A O 1
ATOM 891 N N . THR A 1 114 ? 2.147 22.026 3.917 1.00 69.75 114 THR A N 1
ATOM 892 C CA . THR A 1 114 ? 0.870 22.008 3.179 1.00 69.75 114 THR A CA 1
ATOM 893 C C . THR A 1 114 ? 0.948 22.636 1.787 1.00 69.75 114 THR A C 1
ATOM 895 O O . THR A 1 114 ? 0.031 22.452 0.992 1.00 69.75 114 THR A O 1
ATOM 898 N N . THR A 1 115 ? 2.028 23.356 1.494 1.00 70.31 115 THR A N 1
ATOM 899 C CA . THR A 1 115 ? 2.272 24.074 0.239 1.00 70.31 115 THR A CA 1
ATOM 900 C C . THR A 1 115 ? 3.271 23.317 -0.652 1.00 70.31 115 THR A C 1
ATOM 902 O O . THR A 1 115 ? 3.511 23.707 -1.789 1.00 70.31 115 THR A O 1
ATOM 905 N N . GLY A 1 116 ? 3.819 22.193 -0.172 1.00 64.44 116 GLY A N 1
ATOM 906 C CA . GLY A 1 116 ? 4.773 21.354 -0.900 1.00 64.44 116 GLY A CA 1
ATOM 907 C C . GLY A 1 116 ? 6.237 21.763 -0.726 1.00 64.44 116 GLY A C 1
ATOM 908 O O . GLY A 1 116 ? 7.112 21.168 -1.357 1.00 64.44 116 GLY A O 1
ATOM 909 N N . ASN A 1 117 ? 6.536 22.726 0.145 1.00 68.69 117 ASN A N 1
ATOM 910 C CA . ASN A 1 117 ? 7.900 23.157 0.408 1.00 68.69 117 ASN A CA 1
ATOM 911 C C . ASN A 1 117 ? 8.583 22.216 1.401 1.00 68.69 117 ASN A C 1
ATOM 913 O O . ASN A 1 117 ? 8.029 21.822 2.431 1.00 68.69 117 ASN A O 1
ATOM 917 N N . GLY A 1 118 ? 9.820 21.841 1.079 1.00 64.31 118 GLY A N 1
ATOM 918 C CA . GLY A 1 118 ? 10.664 21.065 1.977 1.00 64.31 118 GLY A CA 1
ATOM 919 C C . GLY A 1 118 ? 11.197 21.918 3.137 1.00 64.31 118 GLY A C 1
ATOM 920 O O . GLY A 1 118 ? 11.265 23.144 3.045 1.00 64.31 118 GLY A O 1
ATOM 921 N N . PRO A 1 119 ? 11.696 21.286 4.211 1.00 58.59 119 PRO A N 1
ATOM 922 C CA . PRO A 1 119 ? 12.190 21.994 5.391 1.00 58.59 119 PRO A CA 1
ATOM 923 C C . PRO A 1 119 ? 13.443 22.837 5.094 1.00 58.59 119 PRO A C 1
A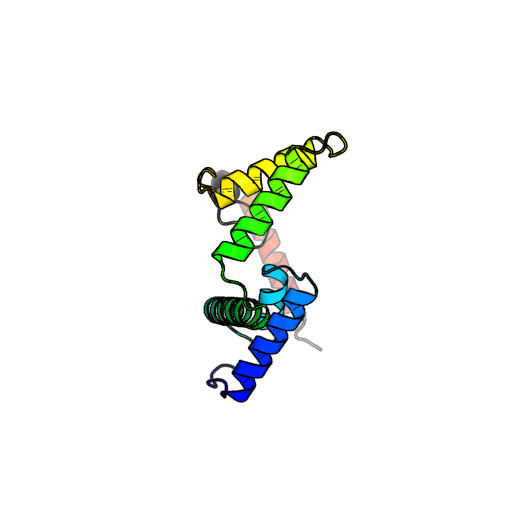TOM 925 O O . PRO A 1 119 ? 13.740 23.782 5.820 1.00 58.59 119 PRO A O 1
ATOM 928 N N . ALA A 1 120 ? 14.175 22.516 4.021 1.00 58.03 120 ALA A N 1
ATOM 929 C CA . ALA A 1 120 ? 15.296 23.318 3.537 1.00 58.03 120 ALA A CA 1
ATOM 930 C C . ALA A 1 120 ? 14.829 24.639 2.902 1.00 58.03 120 ALA A C 1
ATOM 932 O O . ALA A 1 120 ? 15.416 25.679 3.181 1.00 58.03 120 ALA A O 1
ATOM 933 N N . THR A 1 121 ? 13.745 24.613 2.120 1.00 57.31 121 THR A N 1
ATOM 934 C CA . THR A 1 121 ? 13.161 25.807 1.492 1.00 57.31 121 THR A CA 1
ATOM 935 C C . THR A 1 121 ? 12.648 26.782 2.553 1.00 57.31 121 THR A C 1
ATOM 937 O O . THR A 1 121 ? 12.983 27.961 2.511 1.00 57.31 121 THR A O 1
ATOM 940 N N . ILE A 1 122 ? 11.967 26.264 3.585 1.00 55.81 122 ILE A N 1
ATOM 941 C CA . ILE A 1 122 ? 11.440 27.065 4.704 1.00 55.81 122 ILE A CA 1
ATOM 942 C C . ILE A 1 122 ? 12.567 27.790 5.458 1.00 55.81 122 ILE A C 1
ATOM 944 O O . ILE A 1 122 ? 12.430 28.956 5.818 1.00 55.81 122 ILE A O 1
ATOM 948 N N . ARG A 1 123 ? 13.711 27.127 5.685 1.00 57.38 123 ARG A N 1
ATOM 949 C CA . ARG A 1 123 ? 14.862 27.744 6.372 1.00 57.38 123 ARG A CA 1
ATOM 950 C C . ARG A 1 123 ? 15.512 28.854 5.551 1.00 57.38 123 ARG A C 1
ATOM 952 O O . ARG A 1 123 ? 15.957 29.838 6.133 1.00 57.38 123 ARG A O 1
ATOM 959 N N . ILE A 1 124 ? 15.566 28.700 4.230 1.00 58.03 124 ILE A N 1
ATOM 960 C CA . ILE A 1 124 ? 16.152 29.702 3.333 1.00 58.03 124 ILE A CA 1
ATOM 961 C C . ILE A 1 124 ? 15.239 30.932 3.243 1.00 58.03 124 ILE A C 1
ATOM 963 O O . ILE A 1 124 ? 15.729 32.056 3.331 1.00 58.03 124 ILE A O 1
ATOM 967 N N . GLU A 1 125 ? 13.921 30.747 3.147 1.00 58.78 125 GLU A N 1
ATOM 968 C CA . GLU A 1 125 ? 12.966 31.865 3.138 1.00 58.78 125 GLU A CA 1
ATOM 969 C C . GLU A 1 125 ? 12.897 32.591 4.486 1.00 58.78 125 GLU A C 1
ATOM 971 O O . GLU A 1 125 ? 12.935 33.821 4.518 1.00 58.78 125 GLU A O 1
ATOM 976 N N . ALA A 1 126 ? 12.892 31.860 5.605 1.00 57.69 126 ALA A N 1
ATOM 977 C CA . ALA A 1 126 ? 12.930 32.463 6.937 1.00 57.69 126 ALA A CA 1
ATOM 978 C C . ALA A 1 126 ? 14.222 33.266 7.177 1.00 57.69 126 ALA A C 1
ATOM 980 O O . ALA A 1 126 ? 14.170 34.369 7.718 1.00 57.69 126 ALA A O 1
ATOM 981 N N . ALA A 1 127 ? 15.376 32.756 6.732 1.00 59.47 127 ALA A N 1
ATOM 982 C CA . ALA A 1 127 ? 16.646 33.477 6.824 1.00 59.47 127 ALA A CA 1
ATOM 983 C C . ALA A 1 127 ? 16.672 34.730 5.930 1.00 59.47 127 ALA A C 1
ATOM 985 O O . ALA A 1 127 ? 17.220 35.756 6.324 1.00 59.47 127 ALA A O 1
ATOM 986 N N . ARG A 1 128 ? 16.035 34.677 4.751 1.00 58.25 128 ARG A N 1
ATOM 987 C CA . ARG A 1 128 ? 15.913 35.826 3.840 1.00 58.25 128 ARG A CA 1
ATOM 988 C C . ARG A 1 128 ? 15.022 36.930 4.417 1.00 58.25 128 ARG A C 1
ATOM 990 O O . ARG A 1 128 ? 15.350 38.100 4.268 1.00 58.25 128 ARG A O 1
ATOM 997 N N . LEU A 1 129 ? 13.944 36.568 5.115 1.00 58.16 129 LEU A N 1
ATOM 998 C CA . LEU A 1 129 ? 13.068 37.518 5.815 1.00 58.16 129 LEU A CA 1
ATOM 999 C C . LEU A 1 129 ? 13.752 38.169 7.029 1.00 58.16 129 LEU A C 1
ATOM 1001 O O . LEU A 1 129 ? 13.504 39.335 7.312 1.00 58.16 129 LEU A O 1
ATOM 1005 N N . GLN A 1 130 ? 14.652 37.455 7.713 1.00 60.44 130 GLN A N 1
ATOM 1006 C CA . GLN A 1 130 ? 15.448 38.009 8.819 1.00 60.44 130 GLN A CA 1
ATOM 1007 C C . GLN A 1 130 ? 16.537 38.993 8.362 1.00 60.44 130 GLN A C 1
ATOM 1009 O O . GLN A 1 130 ? 17.024 39.778 9.170 1.00 60.44 130 GLN A O 1
ATOM 1014 N N . GLN A 1 131 ? 16.915 38.962 7.081 1.00 61.78 131 GLN A N 1
ATOM 1015 C CA . GLN A 1 131 ? 17.901 39.864 6.475 1.00 61.78 131 GLN A CA 1
ATOM 1016 C C . GLN A 1 131 ? 17.255 40.941 5.588 1.00 61.78 131 GLN A C 1
ATOM 1018 O O . GLN A 1 131 ? 17.962 41.646 4.868 1.00 61.78 131 GLN A O 1
ATOM 1023 N N . ALA A 1 132 ? 15.924 41.068 5.611 1.00 57.41 132 ALA A N 1
ATOM 1024 C CA . ALA A 1 132 ? 15.229 42.076 4.825 1.00 57.41 132 ALA A CA 1
ATOM 1025 C C . ALA A 1 132 ? 15.597 43.490 5.326 1.00 57.41 132 ALA A C 1
ATOM 1027 O O . ALA A 1 132 ? 15.553 43.738 6.536 1.00 57.41 132 ALA A O 1
ATOM 1028 N N . PRO A 1 133 ? 15.964 44.428 4.431 1.00 64.88 133 PRO A N 1
ATOM 1029 C CA . PRO A 1 133 ? 16.206 45.812 4.818 1.00 64.88 133 PRO A CA 1
ATOM 1030 C C . PRO A 1 133 ? 14.923 46.416 5.411 1.00 64.88 133 PRO A C 1
ATOM 1032 O O . PRO A 1 133 ? 13.816 46.094 4.980 1.00 64.88 133 PRO A O 1
ATOM 1035 N N . ALA A 1 134 ? 15.068 47.300 6.403 1.00 59.81 134 ALA A N 1
ATOM 1036 C CA . ALA A 1 134 ? 13.962 47.846 7.204 1.00 59.81 134 ALA A CA 1
ATOM 1037 C C . ALA A 1 134 ? 12.814 48.471 6.378 1.00 59.81 134 ALA A C 1
ATOM 1039 O O . ALA A 1 134 ? 11.676 48.532 6.844 1.00 59.81 134 ALA A O 1
ATOM 1040 N N . GLU A 1 135 ? 13.092 48.884 5.140 1.00 58.81 135 GLU A N 1
ATOM 1041 C CA . GLU A 1 135 ? 12.110 49.420 4.195 1.00 58.81 135 GLU A CA 1
ATOM 1042 C C . GLU A 1 135 ? 11.025 48.408 3.790 1.00 58.81 135 GLU A C 1
ATOM 1044 O O . GLU A 1 135 ? 9.875 48.795 3.576 1.00 58.81 135 GLU A O 1
ATOM 1049 N N . ASP A 1 136 ? 11.347 47.113 3.723 1.00 59.53 136 ASP A N 1
ATOM 1050 C CA . ASP A 1 136 ? 10.376 46.080 3.342 1.00 59.53 136 ASP A CA 1
ATOM 1051 C C . ASP A 1 136 ? 9.486 45.665 4.522 1.00 59.53 136 ASP A C 1
ATOM 1053 O O . ASP A 1 136 ? 8.300 45.383 4.338 1.00 59.53 136 ASP A O 1
ATOM 1057 N N . LEU A 1 137 ? 10.001 45.735 5.755 1.00 57.34 137 LEU A N 1
ATOM 1058 C CA . LEU A 1 137 ? 9.208 45.517 6.970 1.00 57.34 137 LEU A CA 1
ATOM 1059 C C . LEU A 1 137 ? 8.149 46.614 7.165 1.00 57.34 137 LEU A C 1
ATO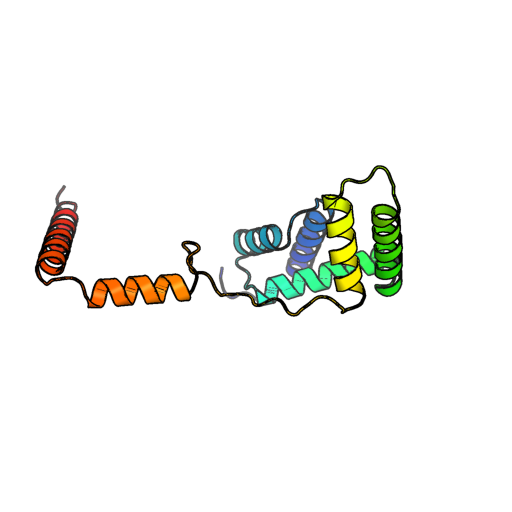M 1061 O O . LEU A 1 137 ? 7.030 46.316 7.583 1.00 57.34 137 LEU A O 1
ATOM 1065 N N . ALA A 1 138 ? 8.458 47.862 6.793 1.00 61.34 138 ALA A N 1
ATOM 1066 C CA . ALA A 1 138 ? 7.509 48.974 6.849 1.00 61.34 138 ALA A CA 1
ATOM 1067 C C . ALA A 1 138 ? 6.356 48.818 5.838 1.00 61.34 138 ALA A C 1
ATOM 1069 O O . ALA A 1 138 ? 5.202 49.098 6.164 1.00 61.34 138 ALA A O 1
ATOM 1070 N N . LYS A 1 139 ? 6.637 48.308 4.630 1.00 65.19 139 LYS A N 1
ATOM 1071 C CA . LYS A 1 139 ? 5.603 48.014 3.620 1.00 65.19 139 LYS A CA 1
ATOM 1072 C C . LYS A 1 139 ? 4.694 46.864 4.049 1.00 65.19 139 LYS A C 1
ATOM 1074 O O . LYS A 1 139 ? 3.488 46.927 3.822 1.00 65.19 139 LYS A O 1
ATOM 1079 N N . ILE A 1 140 ? 5.255 45.837 4.692 1.00 62.84 140 ILE A N 1
ATOM 1080 C CA . ILE A 1 140 ? 4.485 44.703 5.221 1.00 62.84 140 ILE A CA 1
ATOM 1081 C C . ILE A 1 140 ? 3.592 45.150 6.389 1.00 62.84 140 ILE A C 1
ATOM 1083 O O . ILE A 1 140 ? 2.421 44.776 6.424 1.00 62.84 140 ILE A O 1
ATOM 1087 N N . ALA A 1 141 ? 4.095 45.996 7.295 1.00 65.12 141 ALA A N 1
ATOM 1088 C CA . ALA A 1 141 ? 3.295 46.568 8.382 1.00 65.12 141 ALA A CA 1
ATOM 1089 C C . ALA A 1 141 ? 2.145 47.447 7.853 1.00 65.12 141 ALA A C 1
ATOM 1091 O O . ALA A 1 141 ? 0.999 47.269 8.261 1.00 65.12 141 ALA A O 1
ATOM 1092 N N . ALA A 1 142 ? 2.415 48.307 6.865 1.00 67.75 142 ALA A N 1
ATOM 1093 C CA . ALA A 1 142 ? 1.387 49.129 6.225 1.00 67.75 142 ALA A CA 1
ATOM 1094 C C . ALA A 1 142 ? 0.321 48.283 5.500 1.00 67.75 142 ALA A C 1
ATOM 1096 O O . ALA A 1 142 ? -0.871 48.585 5.569 1.00 67.75 142 ALA A O 1
ATOM 1097 N N . ALA A 1 143 ? 0.721 47.191 4.839 1.00 67.50 143 ALA A N 1
ATOM 1098 C CA . ALA A 1 143 ? -0.215 46.262 4.205 1.00 67.50 143 ALA A CA 1
ATOM 1099 C C . ALA A 1 143 ? -1.104 45.541 5.237 1.00 67.50 143 ALA A C 1
ATOM 1101 O O . ALA A 1 143 ? -2.289 45.326 4.981 1.00 67.50 143 ALA A O 1
ATOM 1102 N N . PHE A 1 144 ? -0.560 45.210 6.411 1.00 63.19 144 PHE A N 1
ATOM 1103 C CA . PHE A 1 144 ? -1.301 44.552 7.488 1.00 63.19 144 PHE A CA 1
ATOM 1104 C C . PHE A 1 144 ? -2.331 45.484 8.148 1.00 63.19 144 PHE A C 1
ATOM 1106 O O . PHE A 1 144 ? -3.484 45.086 8.318 1.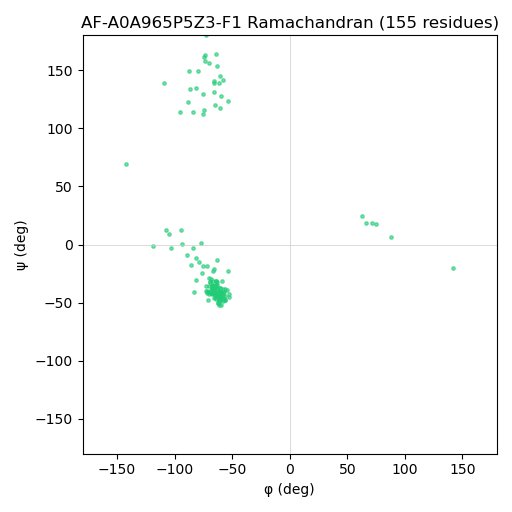00 63.19 144 PHE A O 1
ATOM 1113 N N . ASP A 1 145 ? -1.969 46.744 8.407 1.00 65.38 145 ASP A N 1
ATOM 1114 C CA . ASP A 1 145 ? -2.904 47.767 8.909 1.00 65.38 145 ASP A CA 1
ATOM 1115 C C . ASP A 1 145 ? -4.033 48.056 7.909 1.00 65.38 145 ASP A C 1
ATOM 1117 O O . ASP A 1 145 ? -5.196 48.232 8.281 1.00 65.38 145 ASP A O 1
ATOM 1121 N N . THR A 1 146 ? -3.719 48.049 6.611 1.00 68.25 146 THR A N 1
ATOM 1122 C CA . THR A 1 146 ? -4.724 48.246 5.555 1.00 68.25 146 THR A CA 1
ATOM 1123 C C . THR A 1 146 ? -5.736 47.092 5.525 1.00 68.25 146 THR A C 1
ATOM 1125 O O . THR A 1 146 ? -6.935 47.318 5.352 1.00 68.25 146 THR A O 1
ATOM 1128 N N . LEU A 1 147 ? -5.284 45.854 5.755 1.00 62.00 147 LEU A N 1
ATOM 1129 C CA . LEU A 1 147 ? -6.152 44.673 5.813 1.00 62.00 147 LEU A CA 1
ATOM 1130 C C . LEU A 1 147 ? -7.011 44.622 7.087 1.00 62.00 147 LEU A C 1
ATOM 1132 O O . LEU A 1 147 ? -8.175 44.225 7.012 1.00 62.00 147 LEU A O 1
ATOM 1136 N N . GLN A 1 148 ? -6.493 45.066 8.237 1.00 63.50 148 GLN A N 1
ATOM 1137 C CA . GLN A 1 148 ? -7.290 45.155 9.467 1.00 63.50 148 GLN A CA 1
ATOM 1138 C C . GLN A 1 148 ? -8.399 46.210 9.357 1.00 63.50 148 GLN A C 1
ATOM 1140 O O . GLN A 1 148 ? -9.535 45.943 9.753 1.00 63.50 148 GLN A O 1
ATOM 1145 N N . ASN A 1 149 ? -8.125 47.352 8.724 1.00 61.47 149 ASN A N 1
ATOM 1146 C CA . ASN A 1 149 ? -9.125 48.404 8.520 1.00 61.47 149 ASN A CA 1
ATOM 1147 C C . ASN A 1 149 ? -10.247 48.007 7.540 1.00 61.47 149 ASN A C 1
ATOM 1149 O O . ASN A 1 149 ? -11.391 48.424 7.718 1.00 61.47 149 ASN A O 1
ATOM 1153 N N . LEU A 1 150 ? -9.968 47.142 6.558 1.00 57.38 150 LEU A N 1
ATOM 1154 C CA . LEU A 1 150 ? -10.990 46.581 5.660 1.00 57.38 150 LEU A CA 1
ATOM 1155 C C . LEU A 1 150 ? -11.928 45.584 6.365 1.00 57.38 150 LEU A C 1
ATOM 1157 O O . LEU A 1 150 ? -13.098 45.480 5.999 1.00 57.38 150 LEU A O 1
ATOM 1161 N N . SER A 1 151 ? -11.454 44.886 7.402 1.00 57.69 151 SER A N 1
ATOM 1162 C CA . SER A 1 151 ? -12.281 43.955 8.189 1.00 57.69 151 SER A CA 1
ATOM 1163 C C . SER A 1 151 ? -13.260 44.652 9.148 1.00 57.69 151 SER A C 1
ATOM 1165 O O . SER A 1 151 ? -14.259 44.056 9.548 1.00 57.69 151 SER A O 1
ATOM 1167 N N . GLY A 1 152 ? -13.024 45.931 9.469 1.00 53.28 152 GLY A N 1
ATOM 1168 C CA . GLY A 1 152 ? -13.881 46.735 10.349 1.00 53.28 152 GLY A CA 1
ATOM 1169 C C . GLY A 1 152 ? -15.123 47.345 9.682 1.00 53.28 152 GLY A C 1
ATOM 1170 O O . GLY A 1 152 ? -16.006 47.821 10.389 1.00 53.28 152 GLY A O 1
ATOM 1171 N N . GLN A 1 153 ? -15.232 47.328 8.347 1.00 55.75 153 GLN A N 1
ATOM 1172 C CA . GLN A 1 153 ? -16.351 47.957 7.622 1.00 55.75 153 GLN A CA 1
ATOM 1173 C C . GLN A 1 153 ? -17.532 47.024 7.289 1.00 55.75 153 GLN A C 1
ATOM 1175 O O . GLN A 1 153 ? -18.517 47.484 6.721 1.00 55.75 153 GLN A O 1
ATOM 1180 N N . GLN A 1 154 ? -17.502 45.741 7.667 1.00 51.31 154 GLN A N 1
ATOM 1181 C CA . GLN A 1 154 ? -18.614 44.806 7.396 1.00 51.31 154 GLN A CA 1
ATOM 1182 C C . GLN A 1 154 ? -19.634 44.671 8.547 1.00 51.31 154 GLN A C 1
ATOM 1184 O O . GLN A 1 154 ? -20.468 43.773 8.523 1.00 51.31 154 GLN A O 1
ATOM 1189 N N . GLY A 1 155 ? -19.597 45.556 9.551 1.00 50.28 155 GLY A N 1
ATOM 1190 C CA . GLY A 1 155 ? -20.455 45.486 10.744 1.00 50.28 155 GLY A CA 1
ATOM 1191 C C . GLY A 1 155 ? -21.587 46.516 10.844 1.00 50.28 155 GLY A C 1
ATOM 1192 O O . GLY A 1 155 ? -22.128 46.677 11.934 1.00 50.28 155 GLY A O 1
ATOM 1193 N N . ALA A 1 156 ? -21.924 47.250 9.779 1.00 46.38 156 ALA A N 1
ATOM 1194 C CA . ALA A 1 156 ? -22.952 48.292 9.844 1.00 46.38 156 ALA A CA 1
ATOM 1195 C C . ALA A 1 156 ? -23.824 48.361 8.582 1.00 46.38 156 ALA A C 1
ATOM 1197 O O . ALA A 1 156 ? -23.719 49.335 7.845 1.00 46.38 156 ALA A O 1
ATOM 1198 N N . VAL A 1 157 ? -24.670 47.347 8.358 1.00 45.25 157 VAL A N 1
ATOM 1199 C CA . VAL A 1 157 ? -26.044 47.463 7.812 1.00 45.25 157 VAL A CA 1
ATOM 1200 C C . VAL A 1 157 ? -26.862 46.285 8.331 1.00 45.25 157 VAL A C 1
ATOM 1202 O O . VAL A 1 157 ? -26.363 45.144 8.214 1.00 45.25 157 VAL A O 1
#

Foldseek 3Di:
DPDDDDDPVRLVVLLVVLLVCVVVVDDLVVNQVVCCVPPVDDPVVSVVSNVVSVVVVCVVVVHDPVRVLVVLLVVLVCLLPDPPHDPVSNVVSVQVNCVSVVNHDDDDDFDADPVRDGPVRVVVVVVVVVPDDVVVVVVVVVVVVVVVVVVVPPPDD

Sequence (157 aa):
MPGEVPTAAQKRERIDGVILRMRQGQTIGQIRQWLKGQYGVTTRTCDRYLSRARTEISEAIGRTEGDLRAESMAFYEGVRADPTATVWQKLKAQEQLDSLMGLAKPRKVAMTDTTGNGPATIRIEAARLQQAPAEDLAKIAAAFDTLQNLSGQQGAV

Secondary structure (DSSP, 8-state):
--SPPPPHHHHHHHHHHHHHHHHTT--HHHHHHHHHHHH---HHHHHHHHHHHHHHHHHHHT--HHHHHHHHHHHHHHHHH-TTS-HHHHHHHHHHHHHHTT-SPPP------TTS--HHHHHHHHHHHHT--HHHHHHHHHHHHHHHHHHTTSS--

pLDDT: mean 81.23, std 15.41, range [44.53, 97.44]

Radius of gyration: 25.5 Å; Cα contacts (8 Å, |Δi|>4): 69; chains: 1; bounding box: 44×68×46 Å

Nearest PDB structures (foldseek):
  6w7t-assembly1_B  TM=3.838E-01  e=4.561E-02  Bruynoghevirus PaP3
  6wdr-assembly1_N  TM=3.690E-01  e=6.871E-01  Saccharomyces cerevisiae S288C
  2f66-assembly1_B  TM=2.974E-01  e=8.640E+00  Saccharomyces cerevisiae

Solvent-accessible surface area (backbone atoms only — not comparable to full-atom values): 9291 Å² total; per-residue (Å²): 132,93,81,75,80,74,52,73,67,57,51,48,53,53,27,53,57,47,41,54,39,52,75,71,67,53,50,73,68,57,52,46,51,48,45,31,72,77,68,69,51,53,69,73,57,46,52,51,40,52,52,50,29,50,53,52,50,34,60,74,68,72,47,54,73,66,54,55,50,51,52,50,46,54,50,32,52,48,45,51,67,40,86,84,50,52,70,66,56,27,51,52,24,49,56,51,47,29,50,75,72,68,66,51,74,86,77,87,80,78,71,52,51,99,86,68,47,41,66,68,55,54,53,53,52,54,53,51,63,73,66,54,60,71,71,57,56,52,53,52,51,53,52,49,54,54,53,55,59,62,67,67,69,80,79,81,130

Mean predicted aligned error: 15.29 Å